Protein AF-A0ABD3WI09-F1 (afdb_monomer)

Nearest PDB structures (foldseek):
  5gn1-assembly2_B  TM=7.139E-01  e=6.053E-01  Saccharomyces cerevisiae S288C
  7mkn-assembly1_L  TM=6.436E-01  e=3.146E-01  Escherichia coli K-12
  5gn1-assembly3_C  TM=7.088E-01  e=8.965E-01  Saccharomyces cerevisiae S288C
  9bz0-assembly1_b  TM=6.637E-01  e=1.966E+00  Homo sapiens
  9b1d-assembly1_A  TM=5.373E-01  e=1.842E+00  Saccharomyces cerevisiae W303

Mean predicted aligned error: 6.17 Å

Organism: Sinanodonta woodiana (NCBI:txid1069815)

Radius of gyration: 13.96 Å; Cα contacts (8 Å, |Δi|>4): 125; chains: 1; bounding box: 33×35×31 Å

Structure (mmCIF, N/CA/C/O backbone):
data_AF-A0ABD3WI09-F1
#
_entry.id   AF-A0ABD3WI09-F1
#
loop_
_atom_site.group_PDB
_atom_site.id
_atom_site.type_symbol
_atom_site.label_atom_id
_atom_site.label_alt_id
_atom_site.label_comp_id
_atom_site.label_asym_id
_atom_site.label_entity_id
_atom_site.label_seq_id
_atom_site.pdbx_PDB_ins_code
_atom_site.Cartn_x
_atom_site.Cartn_y
_atom_site.Cartn_z
_atom_site.occupancy
_atom_site.B_iso_or_equiv
_atom_site.auth_seq_id
_atom_site.auth_comp_id
_atom_site.auth_asym_id
_atom_site.auth_atom_id
_atom_site.pdbx_PDB_model_num
ATOM 1 N N . MET A 1 1 ? 10.662 -10.500 -1.920 1.00 58.69 1 MET A N 1
ATOM 2 C CA . MET 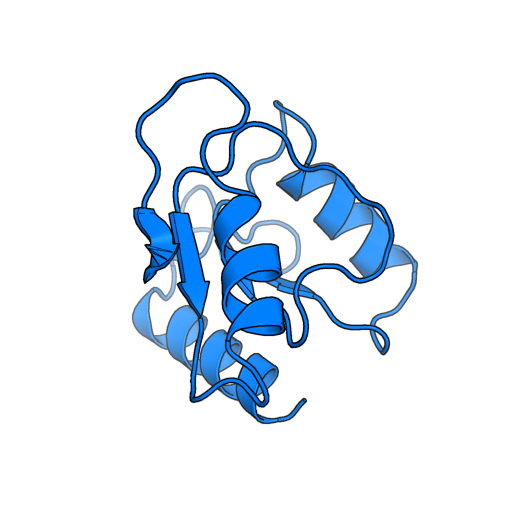A 1 1 ? 11.266 -9.198 -2.325 1.00 58.69 1 MET A CA 1
ATOM 3 C C . MET A 1 1 ? 11.006 -8.887 -3.791 1.00 58.69 1 MET A C 1
ATOM 5 O O . MET A 1 1 ? 10.573 -7.777 -4.059 1.00 58.69 1 MET A O 1
ATOM 9 N N . ARG A 1 2 ? 11.228 -9.833 -4.721 1.00 76.00 2 ARG A N 1
ATOM 10 C CA . ARG A 1 2 ? 10.884 -9.631 -6.141 1.00 76.00 2 ARG A CA 1
ATOM 11 C C . ARG A 1 2 ? 9.399 -9.325 -6.339 1.00 76.00 2 ARG A C 1
ATOM 13 O O . ARG A 1 2 ? 9.081 -8.464 -7.139 1.00 76.00 2 ARG A O 1
ATOM 20 N N . ASP A 1 3 ? 8.522 -9.946 -5.555 1.00 82.44 3 ASP A N 1
ATOM 21 C CA . ASP A 1 3 ? 7.071 -9.772 -5.708 1.00 82.44 3 ASP A CA 1
ATOM 22 C C . ASP A 1 3 ? 6.618 -8.342 -5.395 1.00 82.44 3 ASP A C 1
ATOM 24 O O . ASP A 1 3 ? 5.926 -7.740 -6.201 1.00 82.44 3 ASP A O 1
ATOM 28 N N . CYS A 1 4 ? 7.099 -7.741 -4.301 1.00 84.00 4 CYS A N 1
ATOM 29 C CA . CYS A 1 4 ? 6.817 -6.337 -3.971 1.00 84.00 4 CYS A CA 1
ATOM 30 C C . CYS A 1 4 ? 7.300 -5.378 -5.071 1.00 84.00 4 CYS A C 1
ATOM 32 O O . CYS A 1 4 ? 6.555 -4.495 -5.487 1.00 84.00 4 CYS A O 1
ATOM 34 N N . GLN A 1 5 ? 8.506 -5.598 -5.607 1.00 88.44 5 GLN A N 1
ATOM 35 C CA . GLN A 1 5 ? 9.013 -4.795 -6.719 1.00 88.44 5 GLN A CA 1
ATOM 36 C C . GLN A 1 5 ? 8.170 -4.985 -7.991 1.00 88.44 5 GLN A C 1
ATOM 38 O O . GLN A 1 5 ? 7.891 -4.012 -8.682 1.00 88.44 5 GLN A O 1
ATOM 43 N N . ASN A 1 6 ? 7.744 -6.213 -8.293 1.00 90.62 6 ASN A N 1
ATOM 44 C CA . ASN A 1 6 ? 6.916 -6.510 -9.461 1.00 90.62 6 ASN A CA 1
ATOM 45 C C . ASN A 1 6 ? 5.528 -5.868 -9.353 1.00 90.62 6 ASN A C 1
ATOM 47 O O . ASN A 1 6 ? 5.090 -5.243 -10.311 1.00 90.62 6 ASN A O 1
ATOM 51 N N . ILE A 1 7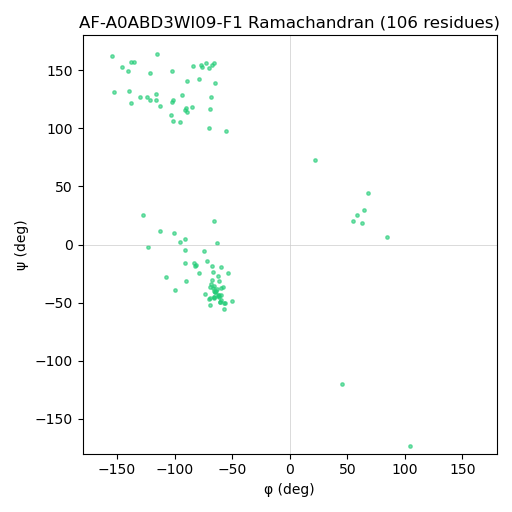 ? 4.867 -5.975 -8.195 1.00 90.88 7 ILE A N 1
ATOM 52 C CA . ILE A 1 7 ? 3.561 -5.343 -7.945 1.00 90.88 7 ILE A CA 1
ATOM 53 C C . ILE A 1 7 ? 3.694 -3.827 -8.049 1.00 90.88 7 ILE A C 1
ATOM 55 O O . ILE A 1 7 ? 2.865 -3.184 -8.680 1.00 90.88 7 ILE A O 1
ATOM 59 N N . PHE A 1 8 ? 4.757 -3.257 -7.477 1.00 92.19 8 PHE A N 1
ATOM 60 C CA . PHE A 1 8 ? 5.019 -1.827 -7.578 1.00 92.19 8 PHE A CA 1
ATOM 61 C C . PHE A 1 8 ? 5.202 -1.383 -9.030 1.00 92.19 8 PHE A C 1
ATOM 63 O O . PHE A 1 8 ? 4.548 -0.439 -9.457 1.00 92.19 8 PHE A O 1
ATOM 70 N N . MET A 1 9 ? 6.049 -2.068 -9.804 1.00 91.88 9 MET A N 1
ATOM 71 C CA . MET A 1 9 ? 6.262 -1.727 -11.214 1.00 91.88 9 MET A CA 1
ATOM 72 C C . MET A 1 9 ? 4.974 -1.862 -12.026 1.00 91.88 9 MET A C 1
ATOM 74 O O . MET A 1 9 ? 4.643 -0.948 -12.772 1.00 91.88 9 MET A O 1
ATOM 78 N N . TRP A 1 10 ? 4.229 -2.950 -11.828 1.00 93.25 10 TRP A N 1
ATOM 79 C CA . TRP A 1 10 ? 2.947 -3.175 -12.490 1.00 93.25 10 TRP A CA 1
ATOM 80 C C . TRP A 1 10 ? 1.930 -2.077 -12.160 1.00 93.25 10 TRP A C 1
ATOM 82 O O . TRP A 1 10 ? 1.329 -1.507 -13.063 1.00 93.25 10 TRP A O 1
ATOM 92 N N . LEU A 1 11 ? 1.781 -1.720 -10.882 1.00 92.19 11 LEU A N 1
ATOM 93 C CA . LEU A 1 11 ? 0.832 -0.693 -10.458 1.00 92.19 11 LEU A CA 1
ATOM 94 C C . LEU A 1 11 ? 1.231 0.698 -10.971 1.00 92.19 11 LEU A C 1
ATOM 96 O O . LEU A 1 11 ? 0.375 1.488 -11.355 1.00 92.19 11 LEU A O 1
ATOM 100 N N . MET A 1 12 ? 2.531 1.001 -10.995 1.00 91.75 12 MET A N 1
ATOM 101 C CA . MET A 1 12 ? 3.043 2.249 -11.564 1.00 91.75 12 MET A CA 1
ATOM 102 C C . MET A 1 12 ? 2.821 2.329 -13.079 1.00 91.75 12 MET A C 1
ATOM 104 O O . MET A 1 12 ? 2.561 3.416 -13.588 1.00 91.75 12 MET A O 1
ATOM 108 N N . GLU A 1 13 ? 2.928 1.208 -13.794 1.00 92.56 13 GLU A N 1
ATOM 109 C CA . GLU A 1 13 ? 2.648 1.126 -15.231 1.00 92.56 13 GLU A CA 1
ATOM 110 C C . GLU A 1 13 ? 1.152 1.298 -15.520 1.00 92.56 13 GLU A C 1
ATOM 112 O O . GLU A 1 13 ? 0.787 2.105 -16.371 1.00 92.56 13 GLU A O 1
ATOM 117 N N . ASP A 1 14 ? 0.295 0.605 -14.768 1.00 94.38 14 ASP A N 1
ATOM 118 C CA . ASP A 1 14 ? -1.162 0.645 -14.927 1.00 94.38 14 ASP A CA 1
ATOM 119 C C . ASP A 1 14 ? -1.747 2.030 -14.603 1.00 94.38 14 ASP A C 1
ATOM 121 O O . ASP A 1 14 ? -2.543 2.588 -15.360 1.00 94.38 14 ASP A O 1
ATOM 125 N N . LEU A 1 15 ? -1.299 2.639 -13.501 1.00 91.69 15 LEU A N 1
ATOM 126 C CA . LEU A 1 15 ? -1.757 3.967 -13.094 1.00 91.69 15 LEU A CA 1
ATOM 127 C C . LEU A 1 15 ? -1.092 5.099 -13.889 1.00 91.69 15 LEU A C 1
ATOM 129 O O . LEU A 1 15 ? -1.667 6.189 -13.978 1.00 91.69 15 LEU A O 1
ATOM 133 N N . ALA A 1 16 ? 0.102 4.870 -14.445 1.00 90.88 16 ALA A N 1
ATOM 134 C CA . ALA A 1 16 ? 0.907 5.847 -15.175 1.00 90.88 16 ALA A CA 1
ATOM 135 C C . ALA A 1 16 ? 0.976 7.211 -14.451 1.00 90.88 16 ALA A C 1
ATOM 137 O O . ALA A 1 16 ? 1.414 7.309 -13.302 1.00 90.88 16 ALA A O 1
ATOM 138 N N . GLU A 1 17 ? 0.517 8.288 -15.092 1.00 89.25 17 GLU A N 1
ATOM 139 C CA . GLU A 1 17 ? 0.498 9.640 -14.520 1.00 89.25 17 GLU A CA 1
ATOM 140 C C . GLU A 1 17 ? -0.384 9.757 -13.268 1.00 89.25 17 GLU A C 1
ATOM 142 O O . GLU A 1 17 ? -0.109 10.584 -12.398 1.00 89.25 17 GLU A O 1
ATOM 147 N N . ASN A 1 18 ? -1.417 8.917 -13.133 1.00 89.88 18 ASN A N 1
ATOM 148 C CA . ASN A 1 18 ? -2.304 8.922 -11.968 1.00 89.88 18 ASN A CA 1
ATOM 149 C C . ASN A 1 18 ? -1.619 8.370 -10.710 1.00 89.88 18 ASN A C 1
ATOM 151 O O . ASN A 1 18 ? -2.118 8.577 -9.608 1.00 89.88 18 ASN A O 1
ATOM 155 N N . ALA A 1 19 ? -0.465 7.707 -10.849 1.00 90.44 19 ALA A N 1
ATOM 156 C CA . ALA A 1 19 ? 0.360 7.312 -9.712 1.00 90.44 19 ALA A CA 1
ATOM 157 C C . ALA A 1 19 ? 1.114 8.494 -9.086 1.00 90.44 19 ALA A C 1
ATOM 159 O O . ALA A 1 19 ? 1.793 8.311 -8.076 1.00 90.44 19 ALA A O 1
ATOM 160 N N . CYS A 1 20 ? 1.043 9.690 -9.679 1.00 90.69 20 CYS A N 1
ATOM 161 C CA . CYS A 1 20 ? 1.747 10.879 -9.218 1.00 90.69 20 CYS A CA 1
ATOM 162 C C . CYS A 1 20 ? 0.779 12.014 -8.895 1.00 90.69 20 CYS A C 1
ATOM 164 O O . CYS A 1 20 ? -0.259 12.194 -9.535 1.00 90.69 20 CYS A O 1
ATOM 166 N N . LYS A 1 21 ? 1.145 12.825 -7.905 1.00 88.38 21 LYS A N 1
ATOM 167 C CA . LYS A 1 21 ? 0.378 14.019 -7.566 1.00 88.38 21 LYS A CA 1
ATOM 168 C C . LYS A 1 21 ? 0.424 15.002 -8.738 1.00 88.38 21 LYS A C 1
ATOM 170 O O . LYS A 1 21 ? 1.460 15.166 -9.383 1.00 88.38 21 LYS A O 1
ATOM 175 N N . ASP A 1 22 ? -0.707 15.634 -9.034 1.00 88.88 22 ASP A N 1
ATOM 176 C CA . ASP A 1 22 ? -0.848 16.606 -10.126 1.00 88.88 22 ASP A CA 1
ATOM 177 C C . ASP A 1 22 ? -0.422 16.064 -11.507 1.00 88.88 22 ASP A C 1
ATOM 179 O O . ASP A 1 22 ? -0.128 16.841 -12.414 1.00 88.88 22 ASP A O 1
ATOM 183 N N . LYS A 1 23 ? -0.384 14.730 -11.673 1.00 85.00 23 LYS A N 1
ATOM 184 C CA . LYS A 1 23 ? 0.056 14.037 -12.896 1.00 85.00 23 LYS A CA 1
ATOM 185 C C . LYS A 1 23 ? 1.485 14.372 -13.332 1.00 85.00 23 LYS A C 1
ATOM 187 O O . LYS A 1 23 ? 1.832 14.242 -14.501 1.00 85.00 23 LYS A O 1
ATOM 192 N N . GLN A 1 24 ? 2.334 14.788 -12.391 1.00 84.12 24 GLN A N 1
ATOM 193 C CA . GLN A 1 24 ? 3.735 15.104 -12.664 1.00 84.12 24 GLN A CA 1
ATOM 194 C C . GLN A 1 24 ? 4.642 13.948 -12.227 1.00 84.12 24 GLN A C 1
ATOM 196 O O . GLN A 1 24 ? 4.853 13.771 -11.020 1.00 84.12 24 GLN A O 1
ATOM 201 N N . PRO A 1 25 ? 5.194 13.163 -13.174 1.00 79.75 25 PRO A N 1
ATOM 202 C CA . PRO A 1 25 ? 6.037 12.021 -12.857 1.00 79.75 25 PRO A CA 1
ATOM 203 C C . PRO A 1 25 ? 7.385 12.481 -12.300 1.00 79.75 25 PRO A C 1
ATOM 205 O O . PRO A 1 25 ? 8.296 12.861 -13.032 1.00 79.75 25 PRO A O 1
ATOM 208 N N . ALA A 1 26 ? 7.517 12.427 -10.978 1.00 82.75 26 ALA A N 1
ATOM 209 C CA . ALA A 1 26 ? 8.764 12.680 -10.270 1.00 82.75 26 ALA A CA 1
ATOM 210 C C . ALA A 1 26 ? 8.916 11.701 -9.106 1.00 82.75 26 ALA A C 1
ATOM 212 O O . ALA A 1 26 ? 7.937 11.248 -8.509 1.00 82.75 26 ALA A O 1
ATOM 213 N N . SER A 1 27 ? 10.160 11.358 -8.771 1.00 78.06 27 SER A N 1
ATOM 214 C CA . SER A 1 27 ? 10.437 10.300 -7.797 1.00 78.06 27 SER A CA 1
ATOM 215 C C . SER A 1 27 ? 10.000 10.627 -6.370 1.00 78.06 27 SER A C 1
ATOM 217 O O . SER A 1 27 ? 9.763 9.719 -5.578 1.00 78.06 27 SER A O 1
ATOM 219 N N . ASN A 1 28 ? 9.891 11.914 -6.060 1.00 82.88 28 ASN A N 1
ATOM 220 C CA . ASN A 1 28 ? 9.428 12.479 -4.799 1.00 82.88 28 ASN A CA 1
ATOM 221 C C . ASN A 1 28 ? 7.965 12.950 -4.859 1.00 82.88 28 ASN A C 1
ATOM 223 O O . ASN A 1 28 ? 7.526 13.630 -3.943 1.00 82.88 28 ASN A O 1
ATOM 227 N N . ASN A 1 29 ? 7.233 12.633 -5.931 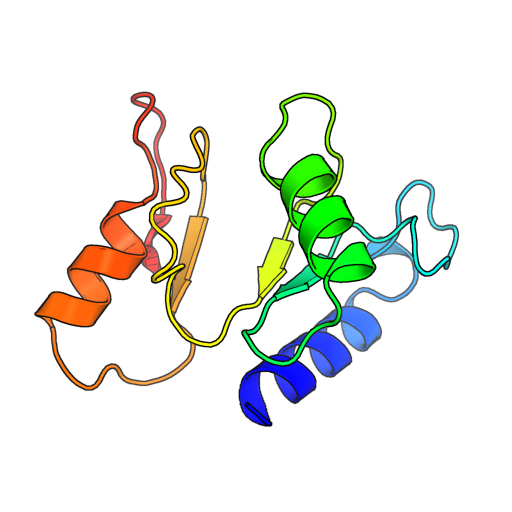1.00 88.38 29 ASN A N 1
ATOM 228 C CA . ASN A 1 29 ? 5.871 13.116 -6.171 1.00 88.38 29 ASN A CA 1
ATOM 229 C C . ASN A 1 29 ? 4.887 11.970 -6.469 1.00 88.38 29 ASN A C 1
ATOM 231 O O . ASN A 1 29 ? 3.880 12.156 -7.153 1.00 88.38 29 ASN A O 1
ATOM 235 N N . ARG A 1 30 ? 5.192 10.761 -5.986 1.00 91.62 30 ARG A N 1
ATOM 236 C CA . ARG A 1 30 ? 4.357 9.571 -6.176 1.00 91.62 30 ARG A CA 1
ATOM 237 C C . ARG A 1 30 ? 3.328 9.419 -5.058 1.00 91.62 30 ARG A C 1
ATOM 239 O O . ARG A 1 30 ? 3.638 9.616 -3.889 1.00 91.62 30 ARG A O 1
ATOM 246 N N . LEU A 1 31 ? 2.123 9.006 -5.434 1.00 93.06 31 LEU A N 1
ATOM 247 C CA . LEU A 1 31 ? 1.058 8.554 -4.536 1.00 93.06 31 LEU A CA 1
ATOM 248 C C . LEU A 1 31 ? 1.242 7.082 -4.133 1.00 93.06 31 LEU A C 1
ATOM 250 O O . LEU A 1 31 ? 0.657 6.643 -3.146 1.00 93.06 31 LEU A O 1
ATOM 254 N N . VAL A 1 32 ? 2.040 6.328 -4.894 1.00 93.62 32 VAL A N 1
ATOM 255 C CA . VAL A 1 32 ? 2.341 4.911 -4.667 1.00 93.62 32 VAL A CA 1
ATOM 256 C C . VAL A 1 32 ? 3.829 4.753 -4.367 1.00 93.62 32 VAL A C 1
ATOM 258 O O . VAL A 1 32 ? 4.674 5.229 -5.128 1.00 93.62 32 VAL A O 1
ATOM 261 N N . GLU A 1 33 ? 4.163 4.058 -3.283 1.00 92.44 33 GLU A N 1
ATOM 262 C CA . GLU A 1 33 ? 5.548 3.737 -2.927 1.00 92.44 33 GLU A CA 1
ATOM 263 C C . GLU A 1 33 ? 5.703 2.282 -2.486 1.00 92.44 33 GLU A C 1
ATOM 265 O O . GLU A 1 33 ? 4.761 1.635 -2.027 1.00 92.44 33 GLU A O 1
ATOM 270 N N . MET A 1 34 ? 6.928 1.772 -2.606 1.00 90.75 34 MET A N 1
ATOM 271 C CA . MET A 1 34 ? 7.317 0.491 -2.021 1.00 90.75 34 MET A CA 1
ATOM 272 C C . MET A 1 34 ? 8.129 0.704 -0.747 1.00 90.75 34 MET A C 1
ATOM 274 O O . MET A 1 34 ? 8.882 1.668 -0.635 1.00 90.75 34 MET A O 1
ATOM 278 N N . PHE A 1 35 ? 8.015 -0.227 0.195 1.00 86.94 35 PHE A N 1
ATOM 279 C CA . PHE A 1 35 ? 8.730 -0.192 1.460 1.00 86.94 35 PHE A CA 1
ATOM 280 C C . PHE A 1 35 ? 9.275 -1.572 1.835 1.00 86.94 35 PHE A C 1
ATOM 282 O O . PHE A 1 35 ? 8.529 -2.543 1.984 1.00 86.94 35 PHE A O 1
ATOM 289 N N . HIS A 1 36 ? 10.595 -1.671 2.014 1.00 83.75 36 HIS A N 1
ATOM 290 C CA . HIS A 1 36 ? 11.250 -2.898 2.468 1.00 83.75 36 HIS A CA 1
ATOM 291 C C . HIS A 1 36 ? 12.589 -2.628 3.171 1.00 83.75 36 HIS A C 1
ATOM 293 O O . HIS A 1 36 ? 13.241 -1.608 2.950 1.00 83.75 36 HIS A O 1
ATOM 299 N N . SER A 1 37 ? 13.080 -3.609 3.933 1.00 78.88 37 SER A N 1
ATOM 300 C CA . SER A 1 37 ? 14.288 -3.495 4.775 1.00 78.88 37 SER A CA 1
ATOM 301 C C . SER A 1 37 ? 15.593 -3.152 4.044 1.00 78.88 37 SER A C 1
ATOM 303 O O . SER A 1 37 ? 16.540 -2.697 4.676 1.00 78.88 37 SER A O 1
ATOM 305 N N . ARG A 1 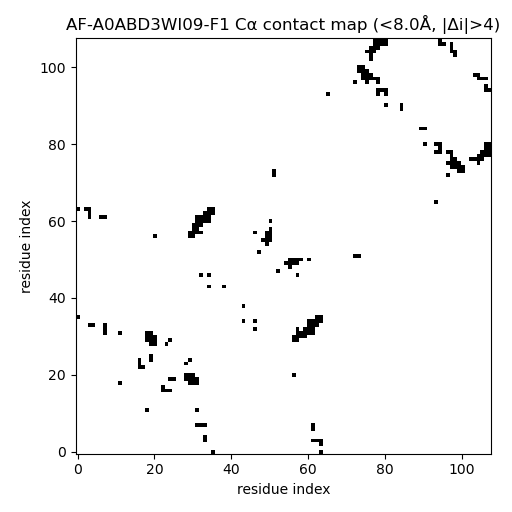38 ? 15.669 -3.364 2.724 1.00 81.75 38 ARG A N 1
ATOM 306 C CA . ARG A 1 38 ? 16.857 -3.047 1.907 1.00 81.75 38 ARG A CA 1
ATOM 307 C C . ARG A 1 38 ? 16.874 -1.637 1.300 1.00 81.75 38 ARG A C 1
ATOM 309 O O . ARG A 1 38 ? 17.746 -1.363 0.484 1.00 81.75 38 ARG A O 1
ATOM 316 N N . MET A 1 39 ? 15.903 -0.778 1.617 1.00 84.06 39 MET A N 1
ATOM 317 C CA . MET A 1 39 ? 15.906 0.610 1.136 1.00 84.06 39 MET A CA 1
ATOM 318 C C . MET A 1 39 ? 16.910 1.454 1.923 1.00 84.06 39 MET A C 1
ATOM 320 O O . MET A 1 39 ? 17.205 1.168 3.085 1.00 84.06 39 MET A O 1
ATOM 324 N N . ASP A 1 40 ? 17.437 2.500 1.292 1.00 88.19 40 ASP A N 1
ATOM 325 C CA . ASP A 1 40 ? 18.305 3.450 1.973 1.00 88.19 40 ASP A CA 1
ATOM 326 C C . ASP A 1 40 ? 17.522 4.263 3.020 1.00 88.19 40 ASP A C 1
ATOM 328 O O . ASP A 1 40 ? 16.306 4.459 2.922 1.00 88.19 40 ASP A O 1
ATOM 332 N N . LYS A 1 41 ? 18.233 4.755 4.039 1.00 86.00 41 LYS A N 1
ATOM 333 C CA . LYS A 1 41 ? 17.615 5.484 5.155 1.00 86.00 41 LYS A CA 1
ATOM 334 C C . LYS A 1 41 ? 16.898 6.760 4.711 1.00 86.00 41 LYS A C 1
ATOM 336 O O . LYS A 1 41 ? 15.924 7.136 5.351 1.00 86.00 41 LYS A O 1
ATOM 341 N N . VAL A 1 42 ? 17.367 7.427 3.655 1.00 89.50 42 VAL A N 1
ATOM 342 C CA . VAL A 1 42 ? 16.772 8.686 3.185 1.00 89.50 42 VAL A CA 1
ATOM 343 C C . VAL A 1 42 ? 15.399 8.405 2.581 1.00 89.50 42 VAL A C 1
ATOM 345 O O . VAL A 1 42 ? 14.419 9.047 2.955 1.00 89.50 42 VAL A O 1
ATOM 348 N N . SER A 1 43 ? 15.309 7.391 1.720 1.00 88.38 43 SER A N 1
ATOM 349 C CA . SER A 1 43 ? 14.048 6.944 1.129 1.00 88.38 43 SER A CA 1
ATOM 350 C C . SER A 1 43 ? 13.069 6.433 2.183 1.00 88.38 43 SER A C 1
ATOM 352 O O . SER A 1 43 ? 11.902 6.813 2.151 1.00 88.38 43 SER A O 1
ATOM 354 N N . VAL A 1 44 ? 13.539 5.624 3.140 1.00 86.81 44 VAL A N 1
ATOM 355 C CA . VAL A 1 44 ? 12.718 5.119 4.255 1.00 86.81 44 VAL A CA 1
ATOM 356 C C . VAL A 1 44 ? 12.112 6.265 5.056 1.00 86.81 44 VAL A C 1
ATOM 358 O O . VAL A 1 44 ? 10.902 6.277 5.263 1.00 86.81 44 VAL A O 1
ATOM 361 N N . THR A 1 45 ? 12.924 7.239 5.473 1.00 88.12 45 THR A N 1
ATOM 362 C CA . THR A 1 45 ? 12.435 8.387 6.245 1.00 88.12 45 THR A CA 1
ATOM 363 C C . THR A 1 45 ? 11.394 9.168 5.453 1.00 88.12 45 THR A C 1
ATOM 365 O O . THR A 1 45 ? 10.304 9.385 5.966 1.00 88.12 45 THR A O 1
ATOM 368 N N . ARG A 1 46 ? 11.672 9.511 4.188 1.00 89.62 46 ARG A N 1
ATOM 369 C CA . ARG A 1 46 ? 10.724 10.245 3.336 1.00 89.62 46 ARG A CA 1
ATOM 370 C C . ARG A 1 46 ? 9.385 9.518 3.211 1.00 89.62 46 ARG A C 1
ATOM 372 O O . ARG A 1 46 ? 8.343 10.119 3.428 1.00 89.62 46 ARG A O 1
ATOM 379 N N . ILE A 1 47 ? 9.416 8.227 2.882 1.00 89.88 47 ILE A N 1
ATOM 380 C CA . ILE A 1 47 ? 8.201 7.429 2.682 1.00 89.88 47 ILE A CA 1
ATOM 381 C C . ILE A 1 47 ? 7.376 7.372 3.965 1.00 89.88 47 ILE A C 1
ATOM 383 O O . ILE A 1 47 ? 6.165 7.541 3.916 1.00 89.88 47 ILE A O 1
ATOM 387 N N . LEU A 1 48 ? 8.017 7.173 5.118 1.00 87.12 48 LEU A N 1
ATOM 388 C CA . LEU A 1 48 ? 7.311 7.166 6.397 1.00 87.12 48 LEU A CA 1
ATOM 389 C C . LEU A 1 48 ? 6.731 8.542 6.737 1.00 87.12 48 LEU A C 1
ATOM 391 O O . LEU A 1 48 ? 5.608 8.624 7.221 1.00 87.12 48 LEU A O 1
ATOM 395 N N . GLU A 1 49 ? 7.451 9.628 6.465 1.00 88.44 49 GLU A N 1
ATOM 396 C CA . GLU A 1 49 ? 6.928 10.976 6.684 1.00 88.44 49 GLU A CA 1
ATOM 397 C C . GLU A 1 49 ? 5.735 11.298 5.779 1.00 88.44 49 GLU A C 1
ATOM 399 O O . GLU A 1 49 ? 4.766 11.882 6.258 1.00 88.44 49 GLU A O 1
ATOM 404 N N . ASP A 1 50 ? 5.784 10.888 4.512 1.00 90.25 50 ASP A N 1
ATOM 405 C CA . ASP A 1 50 ? 4.746 11.161 3.514 1.00 90.25 50 ASP A CA 1
ATOM 406 C C . ASP A 1 50 ? 3.566 10.171 3.562 1.00 90.25 50 ASP A C 1
ATOM 408 O O . ASP A 1 50 ? 2.525 10.452 2.969 1.00 90.25 50 ASP A O 1
ATOM 412 N N . PHE A 1 51 ? 3.714 9.020 4.227 1.00 89.00 51 PHE A N 1
ATOM 413 C CA . PHE A 1 51 ? 2.647 8.026 4.397 1.00 89.00 51 PHE A CA 1
ATOM 414 C C . PHE A 1 51 ? 1.972 8.110 5.771 1.00 89.00 51 PHE A C 1
ATOM 416 O O . PHE A 1 51 ? 0.763 7.961 5.863 1.00 89.00 51 PHE A O 1
ATOM 423 N N . VAL A 1 52 ? 2.734 8.352 6.845 1.00 85.50 52 VAL A N 1
ATOM 424 C CA . VAL A 1 52 ? 2.202 8.309 8.221 1.00 85.50 52 VAL A CA 1
ATOM 425 C C . VAL A 1 52 ? 1.671 9.665 8.685 1.00 85.50 52 VAL A C 1
ATOM 427 O O . VAL A 1 52 ? 0.751 9.728 9.496 1.00 85.50 52 VAL A O 1
ATOM 430 N N . LYS A 1 53 ? 2.243 10.785 8.223 1.00 82.12 53 LYS A N 1
ATOM 431 C CA . LYS A 1 53 ? 1.785 12.109 8.670 1.00 82.12 53 LYS A CA 1
ATOM 432 C C . LYS A 1 53 ? 0.506 12.502 7.928 1.00 82.12 53 LYS A C 1
ATOM 434 O O . L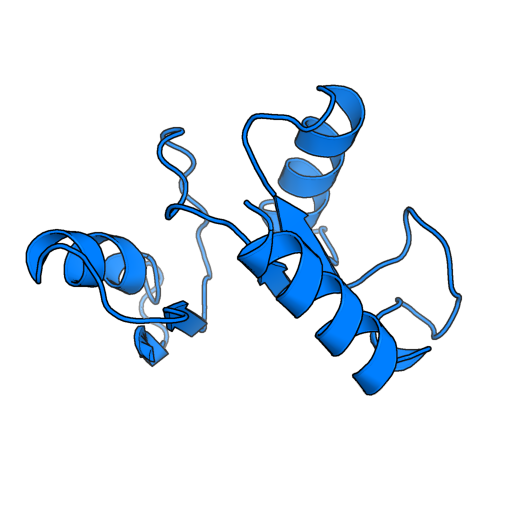YS A 1 53 ? 0.439 12.384 6.713 1.00 82.12 53 LYS A O 1
ATOM 439 N N . LEU A 1 54 ? -0.420 13.165 8.627 1.00 73.56 54 LEU A N 1
ATOM 440 C CA . LEU A 1 54 ? -1.657 13.742 8.060 1.00 73.56 54 LEU A CA 1
ATOM 441 C C . LEU A 1 54 ? -1.448 14.685 6.855 1.00 73.56 54 LEU A C 1
ATOM 443 O O . LEU A 1 54 ? -2.363 14.907 6.072 1.00 73.56 54 LEU A O 1
ATOM 447 N N . LYS A 1 55 ? -0.261 15.294 6.726 1.00 81.88 55 LYS A N 1
ATOM 448 C CA . LYS A 1 55 ? 0.097 16.175 5.593 1.00 81.88 55 LYS A CA 1
ATOM 449 C C . LYS A 1 55 ? 0.767 15.434 4.433 1.00 81.88 55 LYS A C 1
ATOM 451 O O . LYS A 1 55 ? 1.088 16.058 3.423 1.00 81.88 55 LYS A O 1
ATOM 456 N N . GLY A 1 56 ? 1.026 14.147 4.617 1.00 85.38 56 GLY A N 1
ATOM 457 C CA . GLY A 1 56 ? 1.563 13.261 3.610 1.00 85.38 56 GLY A CA 1
ATOM 458 C C . GLY A 1 56 ? 0.583 13.059 2.458 1.00 85.38 56 GLY A C 1
ATOM 459 O O . GLY A 1 56 ? -0.622 13.281 2.586 1.00 85.38 56 GLY A O 1
ATOM 460 N N . PHE A 1 57 ? 1.114 12.693 1.297 1.00 89.12 57 PHE A N 1
ATOM 461 C CA . PHE A 1 57 ? 0.322 12.484 0.084 1.00 89.12 57 PHE A CA 1
ATOM 462 C C . PHE A 1 57 ? 0.491 11.082 -0.503 1.00 89.12 57 PHE A C 1
ATOM 464 O O . PHE A 1 57 ? -0.177 10.772 -1.488 1.00 89.12 57 PHE A O 1
ATOM 471 N N . ILE A 1 58 ? 1.335 10.222 0.080 1.00 92.06 58 ILE A N 1
ATOM 472 C CA . ILE A 1 58 ? 1.379 8.813 -0.321 1.00 92.06 58 ILE A CA 1
ATOM 473 C C . ILE A 1 58 ? 0.061 8.176 0.116 1.00 92.06 58 ILE A C 1
ATOM 475 O O . ILE A 1 58 ? -0.346 8.284 1.268 1.00 92.06 58 ILE A O 1
ATOM 479 N N . ARG A 1 59 ? -0.618 7.525 -0.826 1.00 90.94 59 ARG A N 1
ATOM 480 C CA . ARG A 1 59 ? -1.923 6.885 -0.622 1.00 90.94 59 ARG A CA 1
ATOM 481 C C . ARG A 1 59 ? -1.825 5.367 -0.599 1.00 90.94 59 ARG A C 1
ATOM 483 O O . ARG A 1 59 ? -2.657 4.724 0.026 1.00 90.94 59 ARG A O 1
ATOM 490 N N . VAL A 1 60 ? -0.832 4.798 -1.280 1.00 91.62 60 VAL A N 1
ATOM 491 C CA . VAL A 1 60 ? -0.645 3.349 -1.383 1.00 91.62 60 VAL A CA 1
ATOM 492 C C . VAL A 1 60 ? 0.791 3.003 -1.032 1.00 91.62 60 VAL A C 1
ATOM 494 O O . VAL A 1 60 ? 1.730 3.530 -1.632 1.00 91.62 60 VAL A O 1
ATOM 497 N N . LEU A 1 61 ? 0.953 2.080 -0.087 1.00 91.38 61 LEU A N 1
ATOM 498 C CA . LEU A 1 61 ? 2.252 1.548 0.288 1.00 91.38 61 LEU A CA 1
ATOM 499 C C . LEU A 1 61 ? 2.299 0.035 0.088 1.00 91.38 61 LEU A C 1
ATOM 501 O O . LEU A 1 61 ? 1.503 -0.701 0.664 1.00 91.38 61 LEU A O 1
ATOM 505 N N . ILE A 1 62 ? 3.267 -0.431 -0.698 1.00 91.06 62 ILE A N 1
ATOM 506 C CA . ILE A 1 62 ? 3.476 -1.852 -0.986 1.00 91.06 62 ILE A CA 1
ATOM 507 C C . ILE A 1 62 ? 4.647 -2.356 -0.141 1.00 91.06 62 ILE A C 1
ATOM 509 O O . ILE A 1 62 ? 5.763 -1.848 -0.248 1.00 91.06 62 ILE A O 1
ATOM 513 N N . CYS A 1 63 ? 4.429 -3.376 0.689 1.00 86.38 63 CYS A N 1
ATOM 514 C CA . CYS A 1 63 ? 5.463 -3.927 1.568 1.00 86.38 63 CYS A CA 1
ATOM 515 C C . CYS A 1 63 ? 5.439 -5.465 1.607 1.00 86.38 63 CYS A C 1
ATOM 517 O O . CYS A 1 63 ? 4.454 -6.089 1.235 1.00 86.38 63 CYS A O 1
ATOM 519 N N . THR A 1 64 ? 6.566 -6.090 1.973 1.00 76.44 64 THR A N 1
ATOM 520 C CA . THR A 1 64 ? 6.739 -7.564 1.932 1.00 76.44 64 THR A CA 1
ATOM 521 C C . THR A 1 64 ? 6.362 -8.304 3.211 1.00 76.44 64 THR A C 1
ATOM 523 O O . THR A 1 64 ? 6.324 -9.525 3.200 1.00 76.44 64 THR A O 1
ATOM 526 N N . VAL A 1 65 ? 6.226 -7.586 4.318 1.00 65.94 65 VAL A N 1
ATOM 527 C CA . VAL A 1 65 ? 5.783 -8.085 5.625 1.00 65.94 65 VAL A CA 1
ATOM 528 C C . VAL A 1 65 ? 5.150 -6.871 6.282 1.00 65.94 65 VAL A C 1
ATOM 530 O O . VAL A 1 65 ? 5.790 -5.810 6.250 1.00 65.94 65 VAL A O 1
ATOM 533 N N . ALA A 1 66 ? 3.947 -6.994 6.845 1.00 56.78 66 ALA A N 1
ATOM 534 C CA . ALA A 1 66 ? 3.266 -5.888 7.507 1.00 56.78 66 ALA A CA 1
ATOM 535 C C . ALA A 1 66 ? 4.156 -5.300 8.602 1.00 56.78 66 ALA A C 1
ATOM 537 O O . ALA A 1 66 ? 4.243 -5.829 9.705 1.00 56.78 66 ALA A O 1
ATOM 538 N N . PHE A 1 67 ? 4.853 -4.208 8.274 1.00 56.75 67 PHE A N 1
ATOM 539 C CA . PHE A 1 67 ? 5.618 -3.345 9.169 1.00 56.75 67 PHE A CA 1
ATOM 540 C C . PHE A 1 67 ? 6.042 -4.015 10.490 1.00 56.75 67 PHE A C 1
ATOM 542 O O . PHE A 1 67 ? 5.542 -3.672 11.564 1.00 56.75 67 PHE A O 1
ATOM 549 N N . GLY A 1 68 ? 7.010 -4.929 10.450 1.00 51.34 68 GLY A N 1
ATOM 550 C CA . GLY A 1 68 ? 7.631 -5.496 11.659 1.00 51.34 68 GLY A CA 1
ATOM 551 C C . GLY A 1 68 ? 8.441 -4.481 12.489 1.00 51.34 68 GLY A C 1
ATOM 552 O O . GLY A 1 68 ? 9.337 -4.870 13.226 1.00 51.34 68 GLY A O 1
ATOM 553 N N . ILE A 1 69 ? 8.189 -3.177 12.328 1.00 52.09 69 ILE A N 1
ATOM 554 C CA . ILE A 1 69 ? 9.035 -2.058 12.774 1.00 52.09 69 ILE A CA 1
ATOM 555 C C . ILE A 1 69 ? 8.352 -1.242 13.890 1.00 52.09 69 ILE A C 1
ATOM 557 O O . ILE A 1 69 ? 8.794 -0.151 14.223 1.00 52.09 69 ILE A O 1
ATOM 561 N N . GLY A 1 70 ? 7.258 -1.733 14.483 1.00 57.78 70 GLY A N 1
ATOM 562 C CA . GLY A 1 70 ? 6.584 -1.023 15.584 1.00 57.78 70 GLY A CA 1
ATOM 563 C C . GLY A 1 70 ? 6.018 0.350 15.195 1.00 57.78 70 GLY A C 1
ATOM 564 O O . GLY A 1 70 ? 5.760 1.176 16.062 1.00 57.78 70 GLY A O 1
ATOM 565 N N . ILE A 1 71 ? 5.845 0.601 13.894 1.00 67.19 71 ILE A N 1
ATOM 566 C CA . ILE A 1 71 ? 5.217 1.817 13.380 1.00 67.19 71 ILE A CA 1
ATOM 567 C C . ILE A 1 71 ? 3.710 1.587 13.385 1.00 67.19 71 ILE A C 1
ATOM 569 O O . ILE A 1 71 ? 3.207 0.674 12.717 1.00 67.19 71 ILE A O 1
ATOM 573 N N . GLN A 1 72 ? 3.021 2.416 14.161 1.00 68.12 72 GLN A N 1
ATOM 574 C CA . GLN A 1 72 ? 1.574 2.533 14.167 1.00 68.12 72 GLN A CA 1
ATOM 575 C C . GLN A 1 72 ? 1.199 3.613 13.154 1.00 68.12 72 GLN A C 1
ATOM 577 O O . GLN A 1 72 ? 1.611 4.764 13.282 1.00 68.12 72 GLN A O 1
ATOM 582 N N . VAL A 1 73 ? 0.490 3.204 12.109 1.00 74.62 73 VAL A N 1
ATOM 583 C CA . VAL A 1 73 ? -0.118 4.119 11.147 1.00 74.62 73 VAL A CA 1
ATOM 584 C C . VAL A 1 73 ? -1.590 4.150 11.509 1.00 74.62 73 VAL A C 1
ATOM 586 O O . VAL A 1 73 ? -2.265 3.1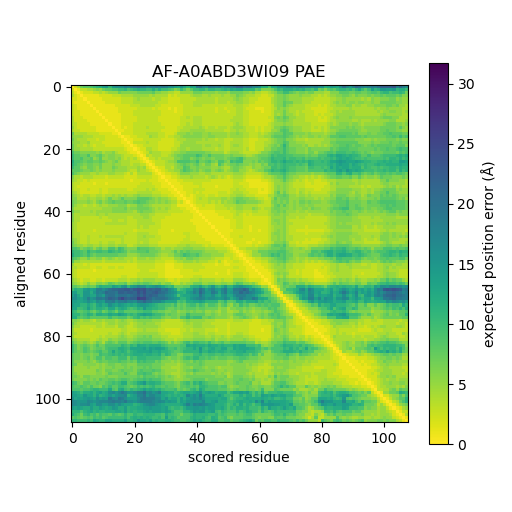26 11.424 1.00 74.62 73 VAL A O 1
ATOM 589 N N . GLU A 1 74 ? -2.033 5.289 12.018 1.00 70.50 74 GLU A N 1
ATOM 590 C CA . GLU A 1 74 ? -3.448 5.556 12.261 1.00 70.50 74 GLU A CA 1
ATOM 591 C C . GLU A 1 74 ? -4.112 5.884 10.909 1.00 70.50 74 GLU A C 1
ATOM 593 O O . GLU A 1 74 ? -3.415 6.322 9.994 1.00 70.50 74 GLU A O 1
ATOM 598 N N . ASP A 1 75 ? -5.423 5.655 10.768 1.00 75.62 75 ASP A N 1
ATOM 599 C CA . ASP A 1 75 ? -6.189 5.981 9.543 1.00 75.62 75 ASP A CA 1
ATOM 600 C C . ASP A 1 75 ? -5.823 5.133 8.295 1.00 75.62 75 ASP A C 1
ATOM 602 O O . ASP A 1 75 ? -5.652 5.630 7.181 1.00 75.62 75 ASP A O 1
ATOM 606 N N . ILE A 1 76 ? -5.665 3.809 8.464 1.00 82.56 76 ILE A N 1
ATOM 607 C CA . ILE A 1 76 ? -5.609 2.872 7.327 1.00 82.56 76 ILE A CA 1
ATOM 608 C C . ILE A 1 76 ? -7.027 2.399 6.979 1.00 82.56 76 ILE A C 1
ATOM 610 O O . ILE A 1 76 ? -7.640 1.633 7.730 1.00 82.56 76 ILE A O 1
ATOM 614 N N . ASP A 1 77 ? -7.494 2.776 5.787 1.00 84.81 77 ASP A N 1
ATOM 615 C CA . ASP A 1 77 ? -8.783 2.340 5.233 1.00 84.81 77 ASP A CA 1
ATOM 616 C C . ASP A 1 77 ? -8.767 0.877 4.766 1.00 84.81 77 ASP A C 1
ATOM 618 O O . ASP A 1 77 ? -9.728 0.130 4.957 1.00 84.81 77 ASP A O 1
ATOM 622 N N . VAL A 1 78 ? -7.693 0.460 4.090 1.00 86.12 78 VAL A N 1
ATOM 623 C CA . VAL A 1 78 ? -7.642 -0.831 3.392 1.00 86.12 78 VAL A CA 1
ATOM 624 C C . VAL A 1 78 ? -6.286 -1.493 3.572 1.00 86.12 78 VAL A C 1
ATOM 626 O O . VAL A 1 78 ? -5.245 -0.882 3.334 1.00 86.12 78 VAL A O 1
ATOM 629 N N . VAL A 1 79 ? -6.312 -2.777 3.925 1.00 86.56 79 VAL A N 1
ATOM 630 C CA . VAL A 1 79 ? -5.147 -3.662 3.875 1.00 86.56 79 VAL A CA 1
ATOM 631 C C . VAL A 1 79 ? -5.434 -4.761 2.860 1.00 86.56 79 VAL A C 1
ATOM 633 O O . VAL A 1 79 ? -6.437 -5.461 2.972 1.00 86.56 79 VAL A O 1
ATOM 636 N N . VAL A 1 80 ? -4.554 -4.903 1.867 1.00 86.19 80 VAL A N 1
ATOM 637 C CA . VAL A 1 80 ? -4.630 -5.968 0.859 1.00 86.19 80 VAL A CA 1
ATOM 638 C C . VAL A 1 80 ? -3.447 -6.902 1.054 1.00 86.19 80 VAL A C 1
ATOM 640 O O . VAL A 1 80 ? -2.298 -6.479 0.915 1.00 86.19 80 VAL A O 1
ATOM 643 N N . HIS A 1 81 ? -3.722 -8.168 1.345 1.00 85.31 81 HIS A N 1
ATOM 644 C CA . HIS A 1 81 ? -2.704 -9.198 1.449 1.00 85.31 81 HIS A CA 1
ATOM 645 C C . HIS A 1 81 ? -2.475 -9.863 0.083 1.00 85.31 81 HIS A C 1
ATOM 647 O O . HIS A 1 81 ? -3.359 -10.504 -0.486 1.00 85.31 81 HIS A O 1
ATOM 653 N N . TRP A 1 82 ? -1.262 -9.740 -0.462 1.00 82.94 82 TRP A N 1
ATOM 654 C CA . TRP A 1 82 ? -0.930 -10.329 -1.760 1.00 82.94 82 TRP A CA 1
ATOM 655 C C . TRP A 1 82 ? -0.265 -11.700 -1.613 1.00 82.94 82 TRP A C 1
ATOM 657 O O . TRP A 1 82 ? 0.923 -11.808 -1.308 1.00 82.94 82 TRP A O 1
ATOM 667 N N . GLY A 1 83 ? -1.028 -12.754 -1.907 1.00 80.25 83 GLY A N 1
ATOM 668 C CA . GLY A 1 83 ? -0.583 -14.146 -1.826 1.00 80.25 83 GLY A CA 1
ATOM 669 C C . GLY A 1 83 ? -1.135 -14.873 -0.602 1.00 80.25 83 GLY A C 1
ATOM 670 O O . GLY A 1 83 ? -1.996 -14.361 0.108 1.00 80.25 83 GLY A O 1
ATOM 671 N N . VAL A 1 84 ? -0.664 -16.100 -0.377 1.00 75.44 84 VAL A N 1
ATOM 672 C CA . VAL A 1 84 ? -1.099 -16.930 0.755 1.00 75.44 84 VAL A CA 1
ATOM 673 C C . VAL A 1 84 ? -0.146 -16.734 1.922 1.00 75.44 84 VAL A C 1
ATOM 675 O O . VAL A 1 84 ? 1.066 -16.880 1.765 1.00 75.44 84 VAL A O 1
ATOM 678 N N . GLU A 1 85 ? -0.707 -16.432 3.089 1.00 70.69 85 GLU A N 1
ATOM 679 C CA . GLU A 1 85 ? 0.063 -16.325 4.321 1.00 70.69 85 GLU A CA 1
ATOM 680 C C . GLU A 1 85 ? 0.577 -17.669 4.821 1.00 70.69 85 GLU A C 1
ATOM 682 O O . GLU A 1 85 ? -0.059 -18.712 4.656 1.00 70.69 85 GLU A O 1
ATOM 687 N N . ASN A 1 86 ? 1.703 -17.628 5.532 1.00 75.25 86 ASN A N 1
ATOM 688 C CA . ASN A 1 86 ? 2.230 -18.828 6.182 1.00 75.25 86 ASN A CA 1
ATOM 689 C C . ASN A 1 86 ? 1.315 -19.298 7.320 1.00 75.25 86 ASN A C 1
ATOM 691 O O . ASN A 1 86 ? 1.264 -20.490 7.625 1.00 75.25 86 ASN A O 1
ATOM 695 N N . THR A 1 87 ? 0.613 -18.363 7.975 1.00 81.19 87 THR A N 1
ATOM 696 C CA . THR A 1 87 ? -0.305 -18.663 9.074 1.00 81.19 87 THR A CA 1
ATOM 697 C C . THR A 1 87 ? -1.509 -17.728 9.080 1.00 81.19 87 THR A C 1
ATOM 699 O O . THR A 1 87 ? -1.422 -16.565 8.694 1.00 81.19 87 THR A O 1
ATOM 702 N N . VAL A 1 88 ? -2.626 -18.216 9.621 1.00 82.06 88 VAL A N 1
ATOM 703 C CA . VAL A 1 88 ? -3.820 -17.394 9.869 1.00 82.06 88 VAL A CA 1
ATOM 704 C C . VAL A 1 88 ? -3.501 -16.235 10.821 1.00 82.06 88 VAL A 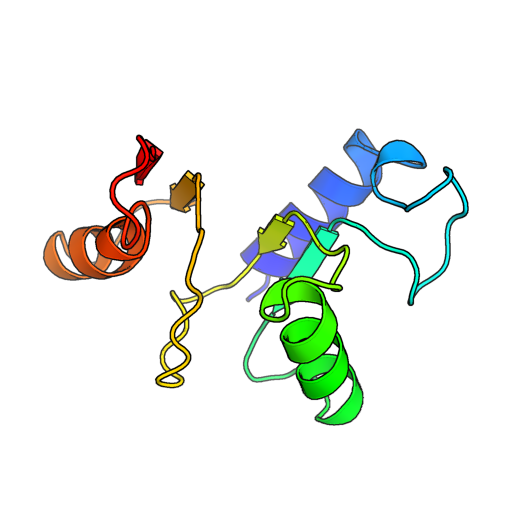C 1
ATOM 706 O O . VAL A 1 88 ? -3.994 -15.132 10.627 1.00 82.06 88 VAL A O 1
ATOM 709 N N . LEU A 1 89 ? -2.651 -16.449 11.829 1.00 81.00 89 LEU A N 1
ATOM 710 C CA . LEU A 1 89 ? -2.302 -15.399 12.789 1.00 81.00 89 LEU A CA 1
ATOM 711 C C . LEU A 1 89 ? -1.571 -14.227 12.122 1.00 81.00 89 LEU A C 1
ATOM 713 O O . LEU A 1 89 ? -1.863 -13.082 12.453 1.00 81.00 89 LEU A O 1
ATOM 717 N N . SER A 1 90 ? -0.660 -14.513 11.186 1.00 77.81 90 SER A N 1
ATOM 718 C CA . SER A 1 90 ? 0.035 -13.493 10.393 1.00 77.81 90 SER A CA 1
ATOM 719 C C . SER A 1 90 ? -0.978 -12.627 9.652 1.00 77.81 90 SER A C 1
ATOM 721 O O . SER A 1 90 ? -1.053 -11.437 9.938 1.00 77.81 90 SER A O 1
ATOM 723 N N . TYR A 1 91 ? -1.865 -13.247 8.863 1.00 81.06 91 TYR A N 1
ATOM 724 C CA . TYR A 1 91 ? -2.943 -12.548 8.154 1.00 81.06 91 TYR A CA 1
ATOM 725 C C . TYR A 1 91 ? -3.759 -11.631 9.076 1.00 81.06 91 TYR A C 1
ATOM 727 O O . TYR A 1 91 ? -3.973 -10.456 8.782 1.00 81.06 91 TYR A O 1
ATOM 735 N N . TRP A 1 92 ? -4.185 -12.154 10.230 1.00 80.81 92 TRP A N 1
ATOM 736 C CA . TRP A 1 92 ? -4.973 -11.394 11.201 1.00 80.81 92 TRP A CA 1
ATOM 737 C C . TRP A 1 92 ? -4.220 -10.188 11.774 1.00 80.81 92 TRP A C 1
ATOM 739 O O . TRP A 1 92 ? -4.822 -9.135 11.977 1.00 80.81 92 TRP A O 1
ATOM 749 N N . GLN A 1 93 ? -2.918 -10.317 12.033 1.00 78.81 93 GLN A N 1
ATOM 750 C CA . GLN A 1 93 ? -2.089 -9.204 12.503 1.00 78.81 93 GLN A CA 1
ATOM 751 C C 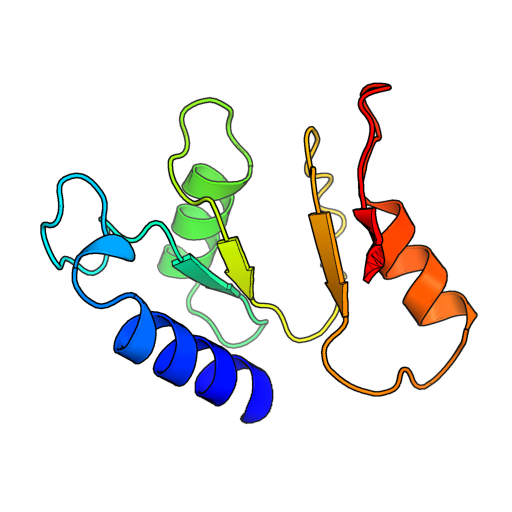. GLN A 1 93 ? -1.871 -8.143 11.421 1.00 78.81 93 GLN A C 1
ATOM 753 O O . GLN A 1 93 ? -1.817 -6.955 11.742 1.00 78.81 93 GLN A O 1
ATOM 758 N N . GLU A 1 94 ? -1.735 -8.556 10.160 1.00 78.00 94 GLU A N 1
ATOM 759 C CA . GLU A 1 94 ? -1.546 -7.635 9.040 1.00 78.00 94 GLU A CA 1
ATOM 760 C C . GLU A 1 94 ? -2.821 -6.822 8.780 1.00 78.00 94 GLU A C 1
ATOM 762 O O . GLU A 1 94 ? -2.783 -5.590 8.778 1.00 78.00 94 GLU A O 1
ATOM 767 N N . VAL A 1 95 ? -3.961 -7.508 8.644 1.00 80.62 95 VAL A N 1
ATOM 768 C CA . VAL A 1 95 ? -5.268 -6.890 8.375 1.00 80.62 95 VAL A CA 1
ATOM 769 C C . VAL A 1 95 ? -5.773 -6.068 9.559 1.00 80.62 95 VAL A C 1
ATOM 771 O O . VAL A 1 95 ? -6.363 -5.013 9.355 1.00 80.62 95 VAL A O 1
ATOM 774 N N . GLY A 1 96 ? -5.484 -6.474 10.800 1.00 76.12 96 GLY A N 1
ATOM 775 C CA . GLY A 1 96 ? -5.900 -5.760 12.018 1.00 76.12 96 GLY A CA 1
ATOM 776 C C . GLY A 1 96 ? -5.325 -4.344 12.187 1.00 76.12 96 GLY A C 1
ATOM 777 O O . GLY A 1 96 ? -5.579 -3.696 13.201 1.00 76.12 96 GLY A O 1
ATOM 778 N N . ARG A 1 97 ? -4.535 -3.861 11.222 1.00 73.56 97 ARG A N 1
ATOM 779 C CA . ARG A 1 97 ? -4.044 -2.480 11.154 1.00 73.56 97 ARG A CA 1
ATOM 780 C C . ARG A 1 97 ? -5.055 -1.500 10.566 1.00 73.56 97 ARG A C 1
ATOM 782 O O . ARG A 1 97 ? -4.876 -0.303 10.767 1.00 73.56 97 ARG A O 1
ATOM 789 N N . CYS A 1 98 ? -6.082 -1.967 9.856 1.00 77.75 98 CYS A N 1
ATOM 790 C CA . CYS A 1 98 ? -7.149 -1.080 9.401 1.00 77.75 98 CYS A CA 1
ATOM 791 C C . CYS A 1 98 ? -8.055 -0.644 10.567 1.00 77.75 98 CYS A C 1
ATOM 793 O O . CYS A 1 98 ? -8.182 -1.354 11.566 1.00 77.75 98 CYS A O 1
ATOM 795 N N . SER A 1 99 ? -8.735 0.498 10.417 1.00 65.94 99 SER A N 1
ATOM 796 C CA . SER A 1 99 ? -9.883 0.889 11.267 1.00 65.94 99 SER A CA 1
ATOM 797 C C . SER A 1 99 ? -9.616 1.144 12.754 1.00 65.94 99 SER A C 1
ATOM 799 O O . SER A 1 99 ? -10.510 0.948 13.582 1.00 65.94 99 SER A O 1
ATOM 801 N N . GLN A 1 100 ? -8.419 1.596 13.135 1.00 66.62 100 GLN A N 1
ATOM 802 C CA . GLN A 1 100 ? -8.144 1.925 14.545 1.00 66.62 100 GLN A CA 1
ATOM 803 C C . GLN A 1 100 ? -8.929 3.144 15.065 1.00 66.62 100 GLN A C 1
ATOM 805 O O . GLN A 1 100 ? -9.092 3.302 16.272 1.00 66.62 100 GLN A O 1
ATOM 810 N N . ASP A 1 101 ? -9.444 3.979 14.169 1.00 66.56 101 ASP A N 1
ATOM 811 C CA . ASP A 1 101 ? -10.154 5.234 14.441 1.00 66.56 101 ASP A CA 1
ATOM 812 C C . ASP A 1 101 ? -11.690 5.100 14.474 1.00 66.56 101 ASP A C 1
ATOM 814 O O . ASP A 1 101 ? -12.404 6.081 14.681 1.00 66.56 101 ASP A O 1
ATOM 818 N N . GLY A 1 102 ? -12.218 3.883 14.310 1.00 64.50 102 GLY A N 1
ATOM 819 C CA . GLY A 1 102 ? -13.659 3.625 14.299 1.00 64.50 102 GLY A CA 1
ATOM 820 C C . GLY A 1 102 ? -14.333 3.832 12.938 1.00 64.50 102 GLY A C 1
ATOM 821 O O . GLY A 1 102 ? -15.561 3.714 12.852 1.00 64.50 102 GLY A O 1
ATOM 822 N N . HIS A 1 103 ? -13.572 4.089 11.868 1.00 69.81 103 HIS A N 1
ATOM 823 C CA . HIS A 1 103 ? -14.079 4.074 10.497 1.00 69.81 103 HIS A CA 1
ATOM 824 C C . HIS A 1 103 ? -14.101 2.655 9.907 1.00 69.81 103 HIS A C 1
ATOM 826 O O . HIS A 1 103 ? -13.367 1.759 10.323 1.00 69.81 103 HIS A O 1
ATOM 832 N N . LYS A 1 104 ? -14.997 2.413 8.938 1.00 71.06 104 LYS A N 1
ATOM 833 C CA . LYS A 1 104 ? -15.082 1.112 8.257 1.00 71.06 104 LYS A CA 1
ATOM 834 C C . LYS A 1 104 ? -13.850 0.922 7.382 1.00 71.06 104 LYS A C 1
ATOM 836 O O . LYS A 1 104 ?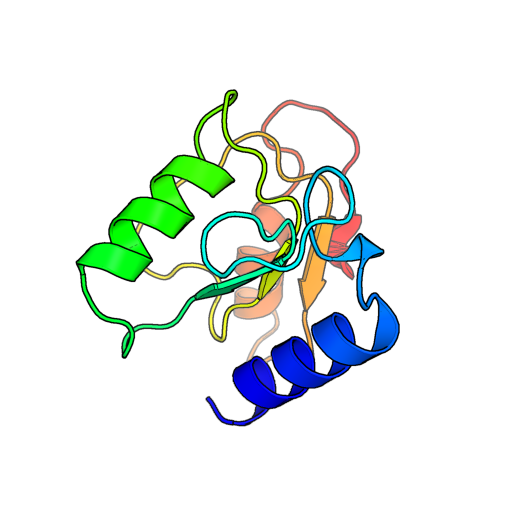 -13.700 1.645 6.405 1.00 71.06 104 LYS A O 1
ATOM 841 N N . GLY A 1 105 ? -13.051 -0.084 7.690 1.00 71.94 105 GLY A N 1
ATOM 842 C CA . GLY A 1 105 ? -11.933 -0.512 6.864 1.00 71.94 105 GLY A CA 1
ATOM 843 C C . GLY A 1 105 ? -12.140 -1.915 6.329 1.00 71.94 105 GLY A C 1
ATOM 844 O O . GLY A 1 105 ? -13.017 -2.660 6.779 1.00 71.94 105 GLY A O 1
ATOM 845 N N . TYR A 1 106 ? -11.352 -2.245 5.315 1.00 77.75 106 TYR A N 1
ATOM 846 C CA . TYR A 1 106 ? -11.480 -3.480 4.558 1.00 77.75 106 TYR A CA 1
ATOM 847 C C . TYR A 1 106 ? -10.156 -4.243 4.575 1.00 77.75 106 TYR A C 1
ATOM 849 O O . TYR A 1 106 ? -9.111 -3.703 4.216 1.00 77.75 106 TYR A O 1
ATOM 857 N N . GLY A 1 107 ? -10.219 -5.511 4.977 1.00 76.62 107 GLY A N 1
ATOM 858 C CA . GLY A 1 107 ? -9.148 -6.484 4.793 1.00 76.62 107 GLY A CA 1
ATOM 859 C C . GLY A 1 107 ? -9.471 -7.392 3.618 1.00 76.62 107 GLY A C 1
ATOM 860 O O . GLY A 1 107 ? -10.546 -7.996 3.614 1.00 76.62 107 GLY A O 1
ATOM 861 N N . LEU A 1 108 ? -8.573 -7.463 2.636 1.00 73.06 108 LEU A N 1
ATOM 862 C CA . LEU A 1 108 ? -8.697 -8.312 1.446 1.00 73.06 108 LEU A CA 1
ATOM 863 C C . LEU A 1 108 ? -7.567 -9.337 1.411 1.00 73.06 108 LEU A C 1
ATOM 865 O O . LEU A 1 108 ? -6.395 -8.916 1.520 1.00 73.06 108 LEU A O 1
#

Solvent-accessible surface area (backbone atoms only — not comparable to full-atom values): 6557 Å² total; per-residue (Å²): 110,67,63,48,54,50,52,48,52,52,50,44,61,74,42,45,46,74,30,18,57,95,55,44,88,44,95,91,33,41,26,57,47,77,51,60,93,88,57,56,71,68,61,51,52,51,52,48,52,28,52,60,40,94,87,33,67,40,78,43,79,44,57,84,61,76,64,91,73,83,70,84,55,76,79,32,53,66,33,76,63,89,75,84,68,98,41,72,65,56,50,51,61,48,36,66,49,30,33,80,79,76,52,92,46,47,70,83

InterPro domains:
  IPR001650 Helicase, C-terminal domain-like [PF00271] (24-98)
  IPR001650 Helicase, C-terminal domain-like [PS51194] (1-108)
  IPR001650 Helicase, C-terminal domain-like [SM00490] (14-102)
  IPR027417 P-loop containing nucleoside triphosphate hydrolase [G3DSA:3.40.50.300] (1-108)
  IPR027417 P-loop containing nucleoside triphosphate hydrolase [SSF52540] (28-106)

Secondary structure (DSSP, 8-state):
-HHHHHHHHHHHHHHGGGGBGGG---TTSBSEEEE-TTS-HHHHHHHHHHHHSTT----EEEESSS-TT----S---EE---S--S-HHHHHHHHTTS-TTSS--EE-

pLDDT: mean 81.68, std 9.85, range [51.34, 94.38]

Sequence (108 aa):
MRDCQNIFMWLMEDLAENACKDKQPASNNRLVEMFHSRMDKVSVTRILEDFVKLKGFIRVLICTVAFGIGIQVEDIDVVVHWGVENTVLSYWQEVGRCSQDGHKGYGL

Foldseek 3Di:
DVVLVVVQVVVCVVCPLVQFPVSDDDPLGGLEDEDDPPDDPVVNVSCCCQQQDPNHRNNYYGYDAQCPPPDQRPADQEDEDDDDDPDPVSLCVNGVSHCPPPDHHDYD